Protein 5OW2 (pdb70)

Foldseek 3Di:
DDDDVVVVVVVLLQQDDDLLVLLVVVVVCVVVVDDRHPSSVVSVVPDDPVRSVVSVVVVVVVVVVVVVVVVVD/DDDDVVVVVVCLLQQDDDPLVLLVVVVVCVVVVDDRHPSSVVSVVPDDPVRSVVSVVVVVVVVVVVVVVVVVD

Secondary structure (DSSP, 8-state):
---HHHHHHHHHHTT-S-HHHHHHHHHHHHHHT----HHHHHHHHTS-HHHHHHHHHHHHHHHHHHHHHHHT-/---HHHHHHHHHHTT-S-HHHHHHHHHHHHHHTPPPPHHHHHHHHTS-HHHHHHHHHHHHHHHHHHHHHHHT-

Solvent-accessible surface area: 7656 Å² total; per-residue (Å²): 175,65,108,54,22,56,151,52,2,45,26,1,5,52,14,142,34,76,55,65,35,0,0,0,0,12,0,0,6,72,3,13,96,39,70,39,27,189,44,0,65,38,68,36,153,87,15,119,75,60,42,0,68,125,30,0,48,21,0,72,166,51,0,15,86,18,17,74,61,16,70,172,99,174,63,108,52,24,57,152,51,2,47,26,0,5,51,12,143,33,76,55,67,36,0,0,0,0,12,0,0,6,72,2,12,96,38,71,41,25,191,45,0,64,38,68,56,159,87,26,120,76,59,42,5,65,126,30,0,49,20,0,71,165,51,0,14,82,17,18,72,60,3,69,172,115

Nearest PDB structures (foldseek):
  5ow2-assembly1_B  TM=1.014E+00  e=1.110E-10  Japanese encephalitis virus strain SA-14
  1sfk-assembly1_A  TM=8.773E-01  e=1.893E-06  Kunjin virus (STRAIN MRM61C)
  5z0v-assembly2_C  TM=9.525E-01  e=9.714E-05  Escherichia coli BL21(DE3)
  5ygh-assembly1_B  TM=8.711E-01  e=5.695E-05  Zika virus
  6vso-assembly3_F  TM=8.186E-01  e=2.164E-04  dengue virus type 2

CATH classification: 1.10.10.930

InterPro domains:
  IPR000069 Envelope glycoprotein M, flavivirus [PF01004] (221-294)
  IPR000208 RNA-directed RNA polymerase, fingers/palm subdomains, flavivirus [PF00972] (2780-3232)
  IPR000336 Flavivirus/Alphavirus glycoprotein, immunoglobulin-like domain superfamily [G3DSA:2.60.40.350] (588-695)
  IPR000404 Flavivirus non-structural protein NS4A [PF01350] (2129-2269)
  IPR000487 Non-structural protein NS2B, flavivirus [PF01002] (1379-1504)
  IPR000487 Non-structural protein NS2B, flavivirus [PS51527] (1374-1504)
  IPR000752 Flavivirus non-structural protein NS2A [PF01005] (1158-1289)
  IPR001122 Capsid protein C, flavivirus [PF01003] (6-123)
  IPR001157 Non-structural protein NS1, flavivirus [PF00948] (797-1146)
  IPR001528 Flavivirus non-structural protein NS4B [PF01349] (2273-2518)
  IPR001650 Helicase, C-terminal domain-like [PS51194] (1852-2017)
  IPR001650 Helicase, C-terminal domain-like [SM00490] (1874-1970)
  IPR001850 Non-structural protein NS3, peptidase S7, flavivirus [PF00949] (1522-1671)
  IPR001850 Non-structural protein NS3, peptidase S7, flavivirus [PS51528] (1505-1682)
  IPR002535 Flavivirus polyprotein propeptide [PF01570] (137-218)
  IPR002877 Ribosomal RNA methyltransferase, FtsJ domain [PF01728] (2582-2750)
  IPR007094 RNA-directed RNA polymerase, catalytic domain [PS50507] (3057-3209)
  IPR009003 Peptidase S1, PA clan [SSF50494] (1509-1672)
  IPR011492 Non-structural protein NS3-like, DEAD-box helicase, flavivirus [PF07652] (1689-1835)
  IPR011998 Envelope glycoprotein E, central and dimerisation domain, flavivirus [PF00869] (297-592)

Organism: Japanese encephalitis virus (strain SA-14) (NCBI:txid11073)

GO terms:
  GO:0005515 protein binding (F, IPI)
  GO:0042025 host cell nucleus (C, EXP)
  GO:0044228 host cell surface (C, EXP)
  GO:0016887 ATP hydrolysis activity (F, EXP)
  GO:0017111 ribonucleoside triphosphate phosphatase activity (F, EXP)

Radius of gyration: 14.64 Å; Cα contacts (8 Å, |Δi|>4): 144; chains: 2; bounding box: 40×23×40 Å

Structure (mmCIF, N/CA/C/O backbone):
data_5OW2
#
_entry.id   5OW2
#
_cell.length_a   46.310
_cell.length_b   49.780
_cell.length_c   68.250
_cell.angle_alpha   90.00
_cell.angle_beta   90.00
_cell.angle_gamma   90.00
#
_symmetry.space_group_name_H-M   'P 21 21 21'
#
loop_
_entity.id
_entity.type
_entity.pdbx_description
1 polymer 'capsid protein'
2 non-polymer 1,2-ETHANEDIOL
3 non-polymer 'CITRATE ANION'
4 water water
#
loop_
_atom_site.group_PDB
_atom_site.id
_atom_site.type_symbol
_atom_site.label_atom_id
_atom_site.label_alt_id
_atom_site.label_comp_id
_atom_site.label_asym_id
_atom_site.label_entity_id
_atom_site.label_seq_id
_atom_site.pdbx_PDB_ins_code
_atom_site.Cartn_x
_atom_site.Cartn_y
_atom_site.Cartn_z
_atom_site.occupancy
_atom_site.B_iso_or_equiv
_atom_site.auth_seq_id
_atom_site.auth_comp_id
_atom_site.auth_asym_id
_atom_site.auth_atom_id
_atom_site.pdbx_PDB_model_num
ATOM 1 N N . PRO A 1 33 ? 18.070 20.158 -24.356 0.50 62.58 26 PRO A N 1
ATOM 2 C CA . PRO A 1 33 ? 17.295 19.672 -23.224 0.50 63.51 26 PRO A CA 1
ATOM 3 C C . PRO A 1 33 ? 15.808 20.006 -23.356 0.50 64.82 26 PRO A C 1
ATOM 4 O O . PRO A 1 33 ? 15.448 20.915 -24.098 0.50 63.47 26 PRO A O 1
ATOM 8 N N . LEU A 1 34 ? 14.967 19.276 -22.625 1.00 66.35 27 LEU A N 1
ATOM 9 C CA . LEU A 1 34 ? 13.504 19.441 -22.683 1.00 64.68 27 LEU A CA 1
ATOM 10 C C . LEU A 1 34 ? 13.026 20.818 -22.223 1.00 62.17 27 LEU A C 1
ATOM 11 O O . LEU A 1 34 ? 13.598 21.407 -21.295 1.00 67.47 27 LEU A O 1
ATOM 16 N N . VAL A 1 35 ? 11.965 21.304 -22.871 1.00 58.40 28 VAL A N 1
ATOM 17 C CA . VAL A 1 35 ? 11.358 22.619 -22.585 1.00 58.42 28 VAL A CA 1
ATOM 18 C C . VAL A 1 35 ? 9.833 22.507 -22.618 1.00 54.15 28 VAL A C 1
ATOM 19 O O . VAL A 1 35 ? 9.301 21.494 -23.050 1.00 50.98 28 VAL A O 1
ATOM 23 N N . GLY A 1 36 ? 9.138 23.555 -22.170 1.00 55.21 29 GLY A N 1
ATOM 24 C CA . GLY A 1 36 ? 7.663 23.625 -22.269 1.00 52.11 29 GLY A CA 1
ATOM 25 C C . GLY A 1 36 ? 7.016 22.595 -21.353 1.00 47.84 29 GLY A C 1
ATOM 26 O O . GLY A 1 36 ? 7.599 22.230 -20.321 1.00 41.65 29 GLY A O 1
ATOM 27 N N . VAL A 1 37 ? 5.841 22.100 -21.739 1.00 45.37 30 VAL A N 1
ATOM 28 C CA . VAL A 1 37 ? 5.129 21.119 -20.919 1.00 45.61 30 VAL A CA 1
ATOM 29 C C . VAL A 1 37 ? 5.894 19.819 -20.744 1.00 42.24 30 VAL A C 1
ATOM 30 O O . VAL A 1 37 ? 5.704 19.195 -19.714 1.00 36.94 30 VAL A O 1
ATOM 34 N N . LYS A 1 38 ? 6.721 19.400 -21.726 1.00 35.54 31 LYS A N 1
ATOM 35 C CA . LYS A 1 38 ? 7.464 18.125 -21.581 1.00 37.39 31 LYS A CA 1
ATOM 36 C C . LYS A 1 38 ? 8.435 18.125 -20.390 1.00 36.86 31 LYS A C 1
ATOM 37 O O . LYS A 1 38 ? 8.594 17.091 -19.709 1.00 38.78 31 LYS A O 1
ATOM 43 N N . ARG A 1 39 ? 9.054 19.278 -20.158 1.00 38.23 32 ARG A N 1
ATOM 44 C CA . ARG A 1 39 ? 9.912 19.526 -19.018 1.00 41.49 32 ARG A CA 1
ATOM 45 C C . ARG A 1 39 ? 9.107 19.528 -17.727 1.00 37.10 32 ARG A C 1
ATOM 46 O O . ARG A 1 39 ? 9.553 18.930 -16.747 1.00 38.51 32 ARG A O 1
ATOM 54 N N . VAL A 1 40 ? 7.962 20.216 -17.733 1.00 33.48 33 VAL A N 1
ATOM 55 C CA . VAL A 1 40 ? 7.052 20.266 -16.564 1.00 34.56 33 VAL A CA 1
ATOM 56 C C . VAL A 1 40 ? 6.637 18.831 -16.167 1.00 33.38 33 VAL A C 1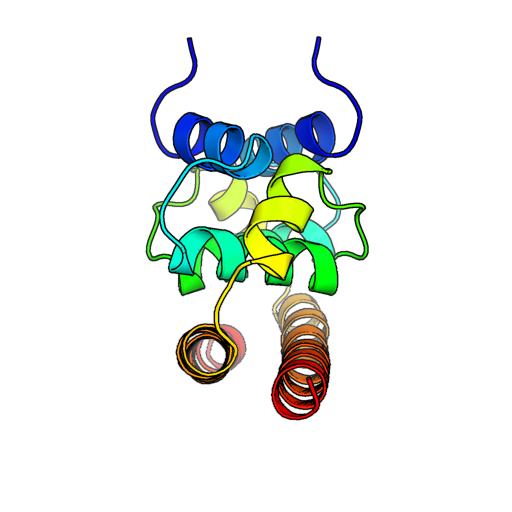
ATOM 57 O O . VAL A 1 40 ? 6.778 18.456 -15.007 1.00 31.65 33 VAL A O 1
ATOM 61 N N . VAL A 1 41 ? 6.188 18.028 -17.140 1.00 31.53 34 VAL A N 1
ATOM 62 C CA . VAL A 1 41 ? 5.734 16.652 -16.855 1.00 31.45 34 VAL A CA 1
ATOM 63 C C . VAL A 1 41 ? 6.861 15.707 -16.404 1.00 32.58 34 VAL A C 1
ATOM 64 O O . VAL A 1 41 ? 6.649 14.876 -15.485 1.00 31.32 34 VAL A O 1
ATOM 68 N N . MET A 1 42 ? 8.031 15.815 -17.044 1.00 35.19 35 MET A N 1
ATOM 69 C CA . MET A 1 42 ? 9.237 15.077 -16.613 1.00 38.14 35 MET A CA 1
ATOM 70 C C . MET A 1 42 ? 9.607 15.421 -15.144 1.00 33.91 35 MET A C 1
ATOM 71 O O . MET A 1 42 ? 9.867 14.517 -14.340 1.00 33.01 35 MET A O 1
ATOM 76 N N . SER A 1 43 ? 9.598 16.699 -14.796 1.00 32.87 36 SER A N 1
ATOM 77 C CA . SER A 1 43 ? 9.862 17.107 -13.420 1.00 34.24 36 SER A CA 1
ATOM 78 C C . SER A 1 43 ? 8.874 16.551 -12.417 1.00 29.80 36 SER A C 1
ATOM 79 O O . SER A 1 43 ? 9.267 16.184 -11.322 1.00 29.60 36 SER A O 1
ATOM 82 N N . LEU A 1 44 ? 7.596 16.520 -12.779 1.00 30.54 37 LEU A N 1
ATOM 83 C CA . LEU A 1 44 ? 6.565 15.918 -11.916 1.00 31.84 37 LEU A CA 1
ATOM 84 C C . LEU A 1 44 ? 6.868 14.446 -11.683 1.00 29.87 37 LEU A C 1
ATOM 85 O O . LEU A 1 44 ? 6.767 13.973 -10.541 1.00 28.47 37 LEU A O 1
ATOM 90 N N . LEU A 1 45 ? 7.320 13.733 -12.730 1.00 29.00 38 LEU A N 1
ATOM 91 C CA . LEU A 1 45 ? 7.643 12.302 -12.578 1.00 30.02 38 LEU A CA 1
ATOM 92 C C . LEU A 1 45 ? 8.901 12.080 -11.683 1.00 32.38 38 LEU A C 1
ATOM 93 O O . LEU A 1 45 ? 9.068 11.004 -11.103 1.00 32.54 38 LEU A O 1
ATOM 98 N N . ASP A 1 46 ? 9.729 13.108 -11.554 1.00 31.51 39 ASP A N 1
ATOM 99 C CA . ASP A 1 46 ? 10.841 13.121 -10.595 1.00 32.65 39 ASP A CA 1
ATOM 100 C C . ASP A 1 46 ? 10.492 13.800 -9.267 1.00 33.08 39 ASP A C 1
ATOM 101 O O . ASP A 1 46 ? 11.397 14.146 -8.500 1.00 33.06 39 ASP A O 1
ATOM 106 N N . GLY A 1 47 ? 9.205 13.938 -8.940 1.00 32.27 40 GLY A N 1
ATOM 107 C CA . GLY A 1 47 ? 8.807 14.489 -7.626 1.00 32.84 40 GLY A CA 1
ATOM 108 C C . GLY A 1 47 ? 8.807 16.004 -7.430 1.00 31.93 40 GLY A C 1
ATOM 109 O O . GLY A 1 47 ? 8.594 16.481 -6.290 1.00 31.01 40 GLY A O 1
ATOM 110 N N . ARG A 1 48 ? 8.980 16.776 -8.508 1.00 31.03 41 ARG A N 1
ATOM 111 C CA . ARG A 1 48 ? 9.054 18.261 -8.393 1.00 35.09 41 ARG A CA 1
ATOM 112 C C . ARG A 1 48 ? 7.861 18.969 -9.000 1.00 35.57 41 ARG A C 1
ATOM 113 O O . ARG A 1 48 ? 7.506 18.684 -10.139 1.00 38.49 41 ARG A O 1
ATOM 121 N N . GLY A 1 49 ? 7.338 19.969 -8.295 1.00 32.11 42 GLY A N 1
ATOM 122 C CA . GLY A 1 49 ? 6.275 20.829 -8.787 1.00 32.79 42 GLY A CA 1
ATOM 123 C C . GLY A 1 49 ? 5.159 21.097 -7.784 1.00 31.92 42 GLY A C 1
ATOM 124 O O . GLY A 1 49 ? 5.179 20.544 -6.673 1.00 33.95 42 GLY A O 1
ATOM 125 N N . PRO A 1 50 ? 4.199 21.963 -8.154 1.00 33.36 43 PRO A N 1
ATOM 126 C CA . PRO A 1 50 ? 3.026 22.304 -7.344 1.00 35.45 43 PRO A CA 1
ATOM 127 C C . PRO A 1 50 ? 2.162 21.096 -6.918 1.00 36.10 43 PRO A C 1
ATOM 128 O O . PRO A 1 50 ? 1.954 20.153 -7.714 1.00 31.64 43 PRO A O 1
ATOM 132 N N . VAL A 1 51 ? 1.619 21.157 -5.702 1.00 36.09 44 VAL A N 1
ATOM 133 C CA . VAL A 1 51 ? 0.766 20.113 -5.164 1.00 34.97 44 VAL A CA 1
ATOM 134 C C . VAL A 1 51 ? -0.444 19.809 -6.052 1.00 32.95 44 VAL A C 1
ATOM 135 O O . VAL A 1 51 ? -0.782 18.632 -6.209 1.00 31.47 44 VAL A O 1
ATOM 139 N N . ARG A 1 52 ? -1.083 20.832 -6.634 1.00 28.60 45 ARG A N 1
ATOM 140 C CA . ARG A 1 52 ? -2.227 20.585 -7.529 1.00 29.86 45 ARG A CA 1
ATOM 141 C C . ARG A 1 52 ? -1.794 19.717 -8.732 1.00 29.61 45 ARG A C 1
ATOM 142 O O . ARG A 1 52 ? -2.587 18.889 -9.225 1.00 30.39 45 ARG A O 1
ATOM 150 N N . PHE A 1 53 ? -0.570 19.942 -9.229 1.00 27.95 46 PHE A N 1
ATOM 151 C CA . PHE A 1 53 ? -0.077 19.197 -10.428 1.00 28.36 46 PHE A CA 1
ATOM 152 C C . PHE A 1 53 ? 0.250 17.742 -10.068 1.00 26.27 46 PHE A C 1
ATOM 153 O O . PHE A 1 53 ? 0.002 16.828 -10.839 1.00 25.34 46 PHE A O 1
ATOM 161 N N . VAL A 1 54 ? 0.832 17.534 -8.889 1.00 26.98 47 VAL A N 1
ATOM 162 C CA . VAL A 1 54 ? 1.018 16.179 -8.330 1.00 30.72 47 VAL A CA 1
ATOM 163 C C . VAL A 1 54 ? -0.301 15.369 -8.312 1.00 31.01 47 VAL A C 1
ATOM 164 O O . VAL A 1 54 ? -0.358 14.230 -8.821 1.00 30.11 47 VAL A O 1
ATOM 168 N N . LEU A 1 55 ? -1.333 15.988 -7.748 1.00 25.95 48 LEU A N 1
ATOM 169 C CA . LEU A 1 55 ? -2.637 15.371 -7.574 1.00 28.02 48 LEU A CA 1
ATOM 170 C C . LEU A 1 55 ? -3.260 15.070 -8.934 1.00 28.55 48 LEU A C 1
ATOM 171 O O . LEU A 1 55 ? -3.789 13.979 -9.134 1.00 28.67 48 LEU A O 1
ATOM 176 N N . ALA A 1 56 ? -3.133 16.003 -9.879 1.00 29.47 49 ALA A N 1
ATOM 177 C CA . ALA A 1 56 ? -3.642 15.773 -11.219 1.00 29.13 49 ALA A CA 1
ATOM 178 C C . ALA A 1 56 ? -2.943 14.590 -11.883 1.00 28.05 49 ALA A C 1
ATOM 179 O O . ALA A 1 56 ? -3.591 13.772 -12.517 1.00 27.74 49 ALA A O 1
ATOM 181 N N . LEU A 1 57 ? -1.617 14.515 -11.781 1.00 28.75 50 LEU A N 1
ATOM 182 C CA . LEU A 1 57 ? -0.878 13.430 -12.455 1.00 29.84 50 LEU A CA 1
ATOM 183 C C . LEU A 1 57 ? -1.146 12.058 -11.792 1.00 30.14 50 LEU A C 1
ATOM 184 O O . LEU A 1 57 ? -1.226 11.047 -12.491 1.00 27.93 50 LEU A O 1
ATOM 189 N N . ILE A 1 58 ? -1.349 12.045 -10.466 1.00 28.23 51 ILE A N 1
ATOM 190 C CA . ILE A 1 58 ? -1.868 10.855 -9.787 1.00 29.28 51 ILE A CA 1
ATOM 191 C C . ILE A 1 58 ? -3.214 10.398 -10.419 1.00 27.74 51 ILE A C 1
ATOM 192 O O . ILE A 1 58 ? -3.363 9.195 -10.639 1.00 25.02 51 ILE A O 1
ATOM 197 N N . THR A 1 59 ? -4.142 11.322 -10.732 1.00 25.91 52 THR A N 1
ATOM 198 C CA . THR A 1 59 ? -5.432 10.907 -11.356 1.00 27.51 52 THR A CA 1
ATOM 199 C C . THR A 1 59 ? -5.193 10.222 -12.707 1.00 28.10 52 THR A C 1
ATOM 200 O O . THR A 1 59 ? -5.843 9.219 -13.007 1.00 30.27 52 THR A O 1
ATOM 204 N N . PHE A 1 60 ? -4.231 10.729 -13.487 1.00 26.92 53 PHE A N 1
ATOM 205 C CA . PHE A 1 60 ? -3.817 10.110 -14.767 1.00 27.13 53 PHE A CA 1
ATOM 206 C C . PHE A 1 60 ? -3.424 8.636 -14.567 1.00 27.20 53 PHE A C 1
ATOM 207 O O . PHE A 1 60 ? -3.892 7.761 -15.312 1.00 26.75 53 PHE A O 1
ATOM 215 N N . PHE A 1 61 ? -2.535 8.369 -13.593 1.00 26.38 54 PHE A N 1
ATOM 216 C CA . PHE A 1 61 ? -2.166 6.990 -13.252 1.00 28.02 54 PHE A CA 1
ATOM 217 C C . PHE A 1 61 ? -3.354 6.117 -12.791 1.00 28.76 54 PHE A C 1
ATOM 218 O O . PHE A 1 61 ? -3.462 4.990 -13.212 1.00 30.63 54 PHE A O 1
ATOM 226 N N . LYS A 1 62 ? -4.283 6.673 -12.022 1.00 29.54 55 LYS A N 1
ATOM 227 C CA . LYS A 1 62 ? -5.508 5.958 -11.639 1.00 29.36 55 LYS A CA 1
ATOM 228 C C . LYS A 1 62 ? -6.406 5.621 -12.829 1.00 34.72 55 LYS A C 1
ATOM 229 O O . LYS A 1 62 ? -6.959 4.514 -12.878 1.00 29.29 55 LYS A O 1
ATOM 235 N N . PHE A 1 63 ? -6.516 6.533 -13.802 1.00 29.39 56 PHE A N 1
ATOM 236 C CA . PHE A 1 63 ? -7.356 6.288 -14.979 1.00 30.26 56 PHE A CA 1
ATOM 237 C C . PHE A 1 63 ? -6.785 5.268 -15.968 1.00 30.10 56 PHE A C 1
ATOM 238 O O . PHE A 1 63 ? -7.548 4.615 -16.707 1.00 31.49 56 PHE A O 1
ATOM 246 N N . THR A 1 64 ? -5.450 5.178 -16.022 1.00 30.60 57 THR A N 1
ATOM 247 C CA . THR A 1 64 ? -4.743 4.320 -16.961 1.00 30.94 57 THR A CA 1
ATOM 248 C C . THR A 1 64 ? -4.321 2.923 -16.372 1.00 32.07 57 THR A C 1
ATOM 249 O O . THR A 1 64 ? -3.977 1.984 -17.113 1.00 31.07 57 THR A O 1
ATOM 253 N N . ALA A 1 65 ? -4.306 2.837 -15.044 1.00 29.44 58 ALA A N 1
ATOM 254 C CA . ALA A 1 65 ? -3.742 1.742 -14.297 1.00 32.36 58 ALA A CA 1
ATOM 255 C C . ALA A 1 65 ? -2.224 1.555 -14.479 1.00 30.98 58 ALA A C 1
ATOM 256 O O . ALA A 1 65 ? -1.688 0.497 -14.141 1.00 32.28 58 ALA A O 1
ATOM 258 N N . LEU A 1 66 ? -1.527 2.586 -14.949 1.00 28.96 59 LEU A N 1
ATOM 259 C CA . LEU A 1 66 ? -0.059 2.576 -15.033 1.00 27.40 59 LEU A CA 1
ATOM 260 C C . LEU A 1 66 ? 0.585 2.766 -13.648 1.00 29.31 59 LEU A C 1
ATOM 261 O O . LEU A 1 66 ? -0.049 3.225 -12.698 1.00 27.37 59 LEU A O 1
ATOM 266 N N . ALA A 1 67 ? 1.859 2.408 -13.549 1.00 28.72 60 ALA A N 1
ATOM 267 C CA . ALA A 1 67 ? 2.584 2.441 -12.281 1.00 29.75 60 ALA A CA 1
ATOM 268 C C . ALA A 1 67 ? 3.216 3.859 -12.010 1.00 27.44 60 ALA A C 1
ATOM 269 O O . ALA A 1 67 ? 4.148 4.282 -12.708 1.00 28.28 60 ALA A O 1
ATOM 271 N N . PRO A 1 68 ? 2.719 4.584 -11.006 1.00 29.13 61 PRO A N 1
ATOM 272 C CA . PRO A 1 68 ? 3.402 5.871 -10.727 1.00 33.95 61 PRO A CA 1
ATOM 273 C C . PRO A 1 68 ? 4.860 5.667 -10.308 1.00 35.74 61 PRO A C 1
ATOM 274 O O . PRO A 1 68 ? 5.212 4.603 -9.798 1.00 35.20 61 PRO A O 1
ATOM 278 N N . THR A 1 69 ? 5.701 6.654 -10.548 1.00 32.97 62 THR A N 1
ATOM 279 C CA . THR A 1 69 ? 7.075 6.595 -10.059 1.00 33.64 62 THR A CA 1
ATOM 280 C C . THR A 1 69 ? 7.099 6.712 -8.514 1.00 35.95 62 THR A C 1
ATOM 281 O O . THR A 1 69 ? 6.166 7.237 -7.880 1.00 33.27 62 THR A O 1
ATOM 285 N N . LYS A 1 70 ? 8.197 6.254 -7.919 1.00 37.94 63 LYS A N 1
ATOM 286 C CA . LYS A 1 70 ? 8.382 6.350 -6.471 1.00 37.71 63 LYS A CA 1
ATOM 287 C C . LYS A 1 70 ? 8.387 7.789 -5.975 1.00 32.58 63 LYS A C 1
ATOM 288 O O . LYS A 1 70 ? 7.767 8.087 -4.970 1.00 32.78 63 LYS A O 1
ATOM 294 N N . ALA A 1 71 ? 9.056 8.687 -6.695 1.00 29.81 64 ALA A N 1
ATOM 295 C CA . ALA A 1 71 ? 9.103 10.109 -6.318 1.00 31.07 64 ALA A CA 1
ATOM 296 C C . ALA A 1 71 ? 7.716 10.783 -6.327 1.00 30.32 64 ALA A C 1
ATOM 297 O O . ALA A 1 71 ? 7.369 11.560 -5.403 1.00 28.82 64 ALA A O 1
ATOM 299 N N . LEU A 1 72 ? 6.912 10.487 -7.357 1.00 29.09 65 LEU A N 1
ATOM 300 C CA . LEU A 1 72 ? 5.523 10.981 -7.390 1.00 29.88 65 LEU A CA 1
ATOM 301 C C . LEU A 1 72 ? 4.664 10.428 -6.253 1.00 29.38 65 LEU A C 1
ATOM 302 O O . LEU A 1 72 ? 3.932 11.188 -5.616 1.00 31.74 65 LEU A O 1
ATOM 307 N N . LEU A 1 73 ? 4.720 9.114 -6.011 1.00 31.99 66 LEU A N 1
ATOM 308 C CA . LEU A 1 73 ? 4.022 8.515 -4.859 1.00 34.30 66 LEU A CA 1
ATOM 309 C C . LEU A 1 73 ? 4.476 9.136 -3.548 1.00 32.96 66 LEU A C 1
ATOM 310 O O . LEU A 1 73 ? 3.655 9.388 -2.683 1.00 34.14 66 LEU A O 1
ATOM 315 N N . GLY A 1 74 ? 5.775 9.383 -3.412 1.00 34.31 67 GLY A N 1
ATOM 316 C CA . GLY A 1 74 ? 6.299 10.095 -2.221 1.00 34.34 67 GLY A CA 1
ATOM 317 C C . GLY A 1 74 ? 5.592 11.431 -1.982 1.00 32.68 67 GLY A C 1
ATOM 318 O O . GLY A 1 74 ? 5.144 11.712 -0.889 1.00 29.80 67 GLY A O 1
ATOM 319 N N . ARG A 1 75 ? 5.454 12.227 -3.032 1.00 32.56 68 ARG A N 1
ATOM 320 C CA . ARG A 1 75 ? 4.746 13.509 -2.947 1.00 31.82 68 ARG A CA 1
ATOM 321 C C . ARG A 1 75 ? 3.270 13.315 -2.583 1.00 36.95 68 ARG A C 1
ATOM 322 O O . ARG A 1 75 ? 2.748 14.002 -1.680 1.00 35.98 68 ARG A O 1
ATOM 330 N N . TRP A 1 76 ? 2.612 12.371 -3.274 1.00 34.24 69 TRP A N 1
ATOM 331 C CA . TRP A 1 76 ? 1.199 12.083 -3.028 1.00 34.69 69 TRP A CA 1
ATOM 332 C C . TRP A 1 76 ? 0.876 11.723 -1.555 1.00 36.60 69 TRP A C 1
ATOM 333 O O . TRP A 1 76 ? -0.099 12.243 -1.023 1.00 37.14 69 TRP A O 1
ATOM 344 N N . LYS A 1 77 ? 1.678 10.848 -0.939 1.00 38.30 70 LYS A N 1
ATOM 345 C CA . LYS A 1 77 ? 1.484 10.392 0.477 1.00 41.71 70 LYS A CA 1
ATOM 346 C C . LYS A 1 77 ? 1.603 11.538 1.471 1.00 47.17 70 LYS A C 1
ATOM 347 O O . LYS A 1 77 ? 0.939 11.511 2.498 1.00 48.33 70 LYS A O 1
ATOM 353 N N . ALA A 1 78 ? 2.475 12.507 1.182 1.00 45.41 71 ALA A N 1
ATOM 354 C CA . ALA A 1 78 ? 2.723 13.662 2.046 1.00 44.36 71 ALA A CA 1
ATOM 355 C C . ALA A 1 78 ? 1.674 14.771 1.951 1.00 46.21 71 ALA A C 1
ATOM 356 O O . ALA A 1 78 ? 1.721 15.717 2.726 1.00 45.82 71 ALA A O 1
ATOM 358 N N . VAL A 1 79 ? 0.739 14.696 1.002 1.00 41.35 72 VAL A N 1
ATOM 359 C CA . VAL A 1 79 ? -0.255 15.759 0.868 1.00 40.41 72 VAL A CA 1
ATOM 360 C C . VAL A 1 79 ? -1.292 15.682 2.007 1.00 41.71 72 VAL A C 1
ATOM 361 O O . VAL A 1 79 ? -1.876 14.634 2.239 1.00 39.50 72 VAL A O 1
ATOM 365 N N . GLU A 1 80 ? -1.552 16.820 2.646 1.00 43.33 73 GLU A N 1
ATOM 366 C CA . GLU A 1 80 ? -2.590 16.937 3.702 1.00 49.19 73 GLU A CA 1
ATOM 367 C C . GLU A 1 80 ? -3.985 16.555 3.160 1.00 45.51 73 GLU A C 1
ATOM 368 O O . GLU A 1 80 ? -4.389 16.985 2.076 1.00 43.12 73 GLU A O 1
ATOM 374 N N . LYS A 1 81 ? -4.703 15.733 3.915 1.00 44.56 74 LYS A N 1
ATOM 375 C CA . LYS A 1 81 ? -6.039 15.283 3.561 1.00 46.32 74 LYS A CA 1
ATOM 376 C C . LYS A 1 81 ? -6.989 16.389 3.066 1.00 44.32 74 LYS A C 1
ATOM 377 O O . LYS A 1 81 ? -7.623 16.234 2.031 1.00 42.88 74 LYS A O 1
ATOM 383 N N . SER A 1 82 ? -7.074 17.502 3.790 1.00 44.05 75 SER A N 1
ATOM 384 C CA . SER A 1 82 ? -7.920 18.652 3.384 1.00 44.87 75 SER A CA 1
ATOM 385 C C . SER A 1 82 ? -7.506 19.282 2.046 1.00 40.02 75 SER A C 1
ATOM 386 O O . SER A 1 82 ? -8.363 19.661 1.260 1.00 37.29 75 SER A O 1
ATOM 389 N N . VAL A 1 83 ? -6.205 19.408 1.816 1.00 39.55 76 VAL A N 1
ATOM 390 C CA . VAL A 1 83 ? -5.661 19.901 0.527 1.00 41.30 76 VAL A CA 1
ATOM 391 C C . VAL A 1 83 ? -6.046 18.932 -0.620 1.00 36.67 76 VAL A C 1
ATOM 392 O O . VAL A 1 83 ? -6.564 19.354 -1.651 1.00 40.73 76 VAL A O 1
ATOM 396 N N . ALA A 1 84 ? -5.801 17.639 -0.431 1.00 39.37 77 ALA A N 1
ATOM 397 C CA . ALA A 1 84 ? -6.174 16.631 -1.441 1.00 36.01 77 ALA A CA 1
ATOM 398 C C . ALA A 1 84 ? -7.676 16.665 -1.804 1.00 40.60 77 ALA A C 1
ATOM 399 O O . ALA A 1 84 ? -8.042 16.647 -3.010 1.00 35.46 77 ALA A O 1
ATOM 401 N N . MET A 1 85 ? -8.552 16.745 -0.779 1.00 38.67 78 MET A N 1
ATOM 402 C CA . MET A 1 85 ? -10.011 16.780 -0.989 1.00 38.73 78 MET A CA 1
ATOM 403 C C . MET A 1 85 ? -10.444 17.948 -1.869 1.00 36.36 78 MET A C 1
ATOM 404 O O . MET A 1 85 ? -11.237 17.776 -2.776 1.00 39.40 78 MET A O 1
ATOM 409 N N . LYS A 1 86 ? -9.919 19.129 -1.579 1.00 39.36 79 LYS A N 1
ATOM 410 C CA . LYS A 1 86 ? -10.243 20.366 -2.289 1.00 44.05 79 LYS A CA 1
ATOM 411 C C . LYS A 1 86 ? -9.927 20.294 -3.816 1.00 40.75 79 LYS A C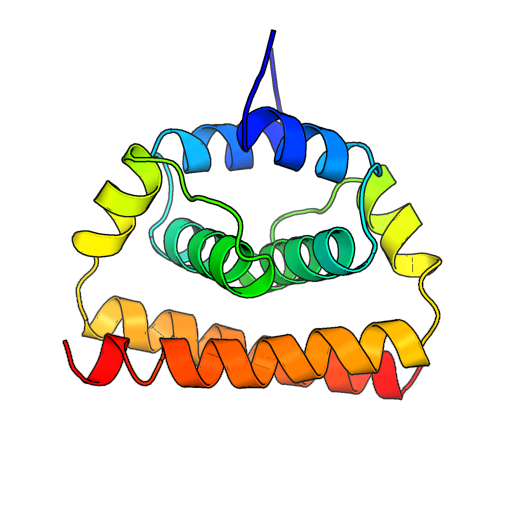 1
ATOM 412 O O . LYS A 1 86 ? -10.793 20.551 -4.672 1.00 37.99 79 LYS A O 1
ATOM 418 N N . HIS A 1 87 ? -8.702 19.904 -4.142 1.00 39.48 80 HIS A N 1
ATOM 419 C CA . HIS A 1 87 ? -8.281 19.810 -5.558 1.00 36.87 80 HIS A CA 1
ATOM 420 C C . HIS A 1 87 ? -8.990 18.696 -6.293 1.00 33.87 80 HIS A C 1
ATOM 421 O O . HIS A 1 87 ? -9.516 18.923 -7.383 1.00 34.47 80 HIS A O 1
ATOM 428 N N . LEU A 1 88 ? -9.066 17.509 -5.701 1.00 34.61 81 LEU A N 1
ATOM 429 C CA . LEU A 1 88 ? -9.771 16.367 -6.337 1.00 36.61 81 LEU A CA 1
ATOM 430 C C . LEU A 1 88 ? -11.263 16.601 -6.621 1.00 39.02 81 LEU A C 1
ATOM 431 O O . LEU A 1 88 ? -11.740 16.244 -7.701 1.00 38.10 81 LEU A O 1
ATOM 436 N N . THR A 1 89 ? -11.996 17.204 -5.673 1.00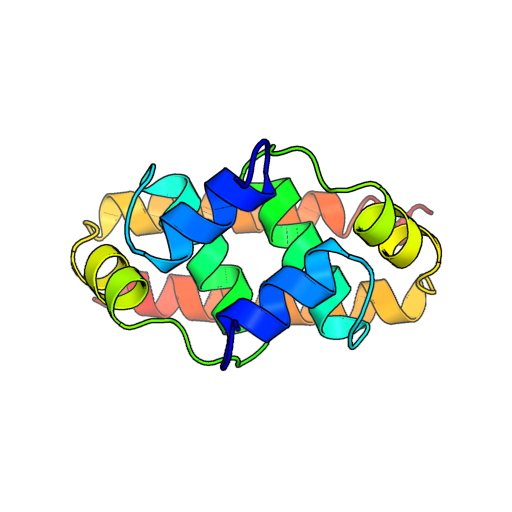 41.04 82 THR A N 1
ATOM 437 C CA . THR A 1 89 ? -13.396 17.570 -5.929 1.00 43.53 82 THR A CA 1
ATOM 438 C C . THR A 1 89 ? -13.522 18.634 -7.021 1.00 40.48 82 THR A C 1
ATOM 439 O O . THR A 1 89 ? -14.419 18.533 -7.872 1.00 44.50 82 THR A O 1
ATOM 443 N N . SER A 1 90 ? -12.605 19.599 -7.058 1.00 40.30 83 SER A N 1
ATOM 444 C CA . SER A 1 90 ? -12.557 20.527 -8.196 1.00 41.96 83 SER A CA 1
ATOM 445 C C . SER A 1 90 ? -12.270 19.833 -9.570 1.00 40.07 83 SER A C 1
ATOM 446 O O . SER A 1 90 ? -12.841 20.227 -10.607 1.00 40.70 83 SER A O 1
ATOM 449 N N . PHE A 1 91 ? -11.412 18.821 -9.585 1.00 35.76 84 PHE A N 1
ATOM 450 C CA . PHE A 1 91 ? -11.156 18.025 -10.818 1.00 33.98 84 PHE A CA 1
ATOM 451 C C . PHE A 1 91 ? -12.446 17.359 -11.326 1.00 37.61 84 PHE A C 1
ATOM 452 O O . PHE A 1 91 ? -12.703 17.338 -12.534 1.00 36.39 84 PHE A O 1
ATOM 460 N N . LYS A 1 92 ? -13.253 16.835 -10.396 1.00 42.45 85 LYS A N 1
ATOM 461 C CA . LYS A 1 92 ? -14.507 16.112 -10.717 1.00 48.03 85 LYS A CA 1
ATOM 462 C C . LYS A 1 92 ? -15.529 17.032 -11.395 1.00 47.49 85 LYS A C 1
ATOM 463 O O . LYS A 1 92 ? -16.181 16.613 -12.372 1.00 50.69 85 LYS A O 1
ATOM 469 N N . ARG A 1 93 ? -15.635 18.278 -10.906 1.00 46.51 86 ARG A N 1
ATOM 470 C CA . ARG A 1 93 ? -16.477 19.305 -11.537 1.00 46.88 86 ARG A CA 1
ATOM 471 C C . ARG A 1 93 ? -15.987 19.609 -12.957 1.00 49.64 86 ARG A C 1
ATOM 472 O O . ARG A 1 93 ? -16.782 19.629 -13.897 1.00 49.60 86 ARG A O 1
ATOM 480 N N . GLU A 1 94 ? -14.675 19.780 -13.129 1.00 49.90 87 GLU A N 1
ATOM 481 C CA . GLU A 1 94 ? -14.081 20.037 -14.474 1.00 46.77 87 GLU A CA 1
ATOM 482 C C . GLU A 1 94 ? -14.243 18.872 -15.473 1.00 45.93 87 GLU A C 1
ATOM 483 O O . GLU A 1 94 ? -14.406 19.076 -16.690 1.00 45.04 87 GLU A O 1
ATOM 489 N N . LEU A 1 95 ? -14.141 17.652 -14.965 1.00 45.16 88 LEU A N 1
ATOM 490 C CA . LEU A 1 95 ? -14.368 16.461 -15.773 1.00 44.33 88 LEU A CA 1
ATOM 491 C C . LEU A 1 95 ? -15.841 16.408 -16.255 1.00 43.47 88 LEU A C 1
ATOM 492 O O . LEU A 1 95 ? -16.103 16.082 -17.414 1.00 41.20 88 LEU A O 1
ATOM 497 N N . GLY A 1 96 ? -16.774 16.755 -15.370 1.00 46.72 89 GLY A N 1
ATOM 498 C CA . GLY A 1 96 ? -18.189 16.933 -15.741 1.00 48.72 89 GLY A CA 1
ATOM 499 C C . GLY A 1 96 ? -18.406 17.899 -16.894 1.00 50.97 89 GLY A C 1
ATOM 500 O O . GLY A 1 96 ? -19.153 17.587 -17.841 1.00 53.40 89 GLY A O 1
ATOM 501 N N . THR A 1 97 ? -17.744 19.053 -16.823 1.00 50.43 90 THR A N 1
ATOM 502 C CA . THR A 1 97 ? -17.802 20.073 -17.883 1.00 53.55 90 THR A CA 1
ATOM 503 C C . THR A 1 97 ? -17.282 19.537 -19.199 1.00 57.12 90 THR A C 1
ATOM 504 O O . THR A 1 97 ? -17.916 19.754 -20.256 1.00 55.66 90 THR A O 1
ATOM 508 N N . LEU A 1 98 ? -16.139 18.839 -19.143 1.00 51.94 91 LEU A N 1
ATOM 509 C CA . LEU A 1 98 ? -15.536 18.246 -20.340 1.00 49.94 91 LEU A CA 1
ATOM 510 C C . LEU A 1 98 ? -16.502 17.243 -21.011 1.00 47.66 91 LEU A C 1
ATOM 511 O O . LEU A 1 98 ? -16.649 17.241 -22.229 1.00 47.71 91 LEU A O 1
ATOM 516 N N . ILE A 1 99 ? -17.158 16.416 -20.197 1.00 49.30 92 ILE A N 1
ATOM 517 C CA . ILE A 1 99 ? -18.119 15.387 -20.661 1.00 50.92 92 ILE A CA 1
ATOM 518 C C . ILE A 1 99 ? -19.342 16.027 -21.363 1.00 55.86 92 ILE A C 1
ATOM 519 O O . ILE A 1 99 ? -19.804 15.539 -22.404 1.00 53.72 92 ILE A O 1
ATOM 524 N N . ASP A 1 100 ? -19.862 17.099 -20.768 1.00 55.44 93 ASP A N 1
ATOM 525 C CA . ASP A 1 100 ? -20.881 17.949 -21.405 1.00 56.98 93 ASP A CA 1
ATOM 526 C C . ASP A 1 100 ? -20.417 18.513 -22.760 1.00 54.47 93 ASP A C 1
ATOM 527 O O . ASP A 1 100 ? -21.152 18.392 -23.730 1.00 64.01 93 ASP A O 1
ATOM 532 N N . ALA A 1 101 ? -19.216 19.097 -22.852 1.00 55.22 94 ALA A N 1
ATOM 533 C CA . ALA A 1 101 ? -18.677 19.568 -24.152 1.00 53.45 94 ALA A CA 1
ATOM 534 C C . ALA A 1 101 ? -18.595 18.460 -25.211 1.00 60.79 94 ALA A C 1
ATOM 535 O O . ALA A 1 101 ? -18.994 18.683 -26.348 1.00 65.94 94 ALA A O 1
ATOM 537 N N . VAL A 1 102 ? -18.108 17.277 -24.836 1.00 60.20 95 VAL A N 1
ATOM 538 C CA . VAL A 1 102 ? -18.054 16.116 -25.747 1.00 65.67 95 VAL A CA 1
ATOM 539 C C . VAL A 1 102 ? -19.472 15.700 -26.199 1.00 70.40 95 VAL A C 1
ATOM 540 O O . VAL A 1 102 ? -19.696 15.425 -27.383 1.00 67.34 95 VAL A O 1
ATOM 544 N N . ASN A 1 103 ? -20.420 15.662 -25.266 1.00 70.90 96 ASN A N 1
ATOM 545 C CA . ASN A 1 103 ? -21.813 15.299 -25.595 1.00 78.51 96 ASN A CA 1
ATOM 546 C C . ASN A 1 103 ? -22.447 16.240 -26.622 1.00 82.02 96 ASN A C 1
ATOM 547 O O . ASN A 1 103 ? -23.315 15.824 -27.388 1.00 82.45 96 ASN A O 1
ATOM 552 N N . LYS A 1 104 ? -22.005 17.497 -26.625 0.80 81.67 97 LYS A N 1
ATOM 553 C CA . LYS A 1 104 ? -22.467 18.509 -27.574 0.80 81.52 97 LYS A CA 1
ATOM 554 C C . LYS A 1 104 ? -21.675 18.643 -28.891 0.80 85.27 97 LYS A C 1
ATOM 555 O O . LYS A 1 104 ? -21.967 19.551 -29.660 0.80 92.38 97 LYS A O 1
ATOM 561 N N . ARG A 1 105 ? -20.691 17.780 -29.164 1.00 89.45 98 ARG A N 1
ATOM 562 C CA . ARG A 1 105 ? -19.909 17.863 -30.425 1.00 87.62 98 ARG A CA 1
ATOM 563 C C . ARG A 1 105 ? -20.787 17.732 -31.684 1.00 92.38 98 ARG A C 1
ATOM 564 O O . ARG A 1 105 ? -21.573 16.783 -31.835 1.00 85.29 98 ARG A O 1
ATOM 566 N N . PRO B 1 33 ? 18.510 5.680 -22.957 0.50 68.21 26 PRO B N 1
ATOM 567 C CA . PRO B 1 33 ? 17.210 6.187 -23.368 0.50 67.06 26 PRO B CA 1
ATOM 568 C C . PRO B 1 33 ? 16.120 5.852 -22.352 0.50 64.19 26 PRO B C 1
ATOM 569 O O . PRO B 1 33 ? 16.267 4.916 -21.570 0.50 62.05 26 PRO B O 1
ATOM 573 N N . LEU B 1 34 ? 15.027 6.606 -22.396 1.00 64.59 27 LEU B N 1
ATOM 574 C CA . LEU B 1 34 ? 13.908 6.445 -21.449 1.00 64.89 27 LEU B CA 1
ATOM 575 C C . LEU B 1 34 ? 13.232 5.068 -21.520 1.00 62.25 27 LEU 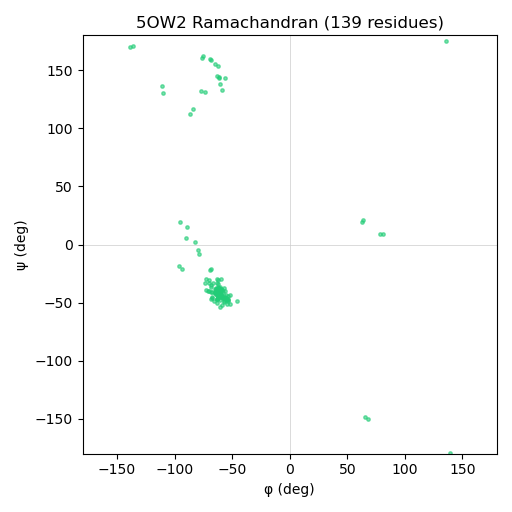B C 1
ATOM 576 O O . LEU B 1 34 ? 13.052 4.496 -22.594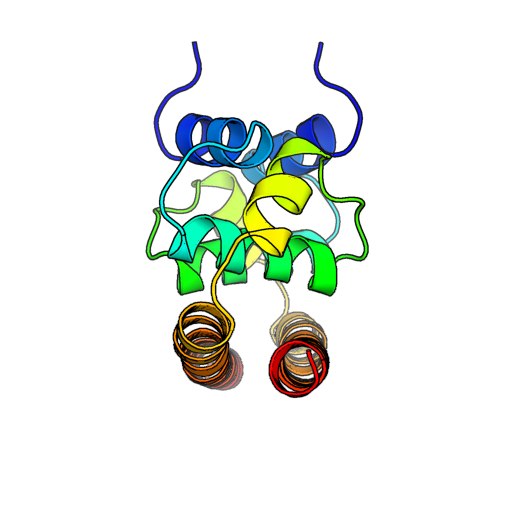 1.00 59.59 27 LEU B O 1
ATOM 581 N N . VAL B 1 35 ? 12.823 4.578 -20.353 1.00 63.33 28 VAL B N 1
ATOM 582 C CA . VAL B 1 35 ? 12.128 3.290 -20.202 1.00 59.58 28 VAL B CA 1
ATOM 583 C C . VAL B 1 35 ? 10.950 3.448 -19.239 1.00 55.60 28 VAL B C 1
ATOM 584 O O . VAL B 1 35 ? 10.821 4.487 -18.577 1.00 55.21 28 VAL B O 1
ATOM 588 N N . GLY B 1 36 ? 10.109 2.416 -19.152 1.00 49.59 29 GLY B N 1
ATOM 589 C CA . GLY B 1 36 ? 9.011 2.374 -18.166 1.00 45.54 29 GLY B CA 1
ATOM 590 C C . GLY B 1 36 ? 7.970 3.438 -18.423 1.00 39.95 29 GLY B C 1
ATOM 591 O O . GLY B 1 36 ? 7.749 3.798 -19.587 1.00 38.40 29 GLY B O 1
ATOM 592 N N . VAL B 1 37 ? 7.318 3.953 -17.363 1.00 36.05 30 VAL B N 1
ATOM 593 C CA . VAL B 1 37 ? 6.249 4.937 -17.582 1.00 34.92 30 VAL B CA 1
ATOM 594 C C . VAL B 1 37 ? 6.719 6.239 -18.223 1.00 32.38 30 VAL B C 1
ATOM 595 O O . VAL B 1 37 ? 5.920 6.906 -18.880 1.00 33.08 30 VAL B O 1
ATOM 599 N N . LYS B 1 38 ? 7.971 6.638 -17.988 1.00 34.92 31 LYS B N 1
ATOM 600 C CA . LYS B 1 38 ? 8.490 7.881 -18.576 1.00 36.75 31 LYS B CA 1
ATOM 601 C C . LYS B 1 38 ? 8.493 7.813 -20.100 1.00 36.20 31 LYS B C 1
ATOM 602 O O . LYS B 1 38 ? 8.151 8.801 -20.791 1.00 34.99 31 LYS B O 1
ATOM 608 N N . ARG B 1 39 ? 8.800 6.639 -20.623 1.00 39.10 32 ARG B N 1
ATOM 609 C CA . ARG B 1 39 ? 8.768 6.418 -22.084 1.00 42.10 32 ARG B CA 1
ATOM 610 C C . ARG B 1 39 ? 7.344 6.421 -22.593 1.00 37.43 32 ARG B C 1
ATOM 611 O O . ARG B 1 39 ? 7.053 6.965 -23.670 1.00 39.01 32 ARG B O 1
ATOM 619 N N . VAL B 1 40 ? 6.442 5.804 -21.825 1.00 35.22 33 VAL B N 1
ATOM 620 C CA . VAL B 1 40 ? 5.016 5.776 -22.191 1.00 33.91 33 VAL B CA 1
ATOM 621 C C . VAL B 1 40 ? 4.466 7.204 -22.268 1.00 32.69 33 VAL B C 1
ATOM 622 O O . VAL B 1 40 ? 3.782 7.571 -23.231 1.00 27.57 33 VAL B O 1
ATOM 626 N N . VAL B 1 41 ? 4.754 8.008 -21.245 1.00 32.40 34 VAL B N 1
ATOM 627 C CA . VAL B 1 41 ? 4.221 9.392 -21.184 1.00 34.06 34 VAL B CA 1
ATOM 628 C C . VAL B 1 41 ? 4.849 10.299 -22.278 1.00 33.73 34 VAL B C 1
ATOM 629 O O . VAL B 1 41 ? 4.136 11.109 -22.915 1.00 30.99 34 VAL B O 1
ATOM 633 N N . MET B 1 42 ? 6.155 10.140 -22.499 1.00 32.57 35 MET B N 1
ATOM 634 C CA . MET B 1 42 ? 6.846 10.851 -23.606 1.00 39.14 35 MET B CA 1
ATOM 635 C C . MET B 1 42 ? 6.208 10.540 -24.963 1.00 34.57 35 MET B C 1
ATOM 636 O O . MET B 1 42 ? 5.948 11.447 -25.749 1.00 39.20 35 MET B O 1
ATOM 641 N N . SER B 1 43 ? 5.932 9.268 -25.224 1.00 35.40 36 SER B N 1
ATOM 642 C CA . SER B 1 43 ? 5.264 8.878 -26.464 1.00 35.02 36 SER B CA 1
ATOM 643 C C . SER B 1 43 ? 3.875 9.467 -26.614 1.00 37.04 36 SER B C 1
ATOM 644 O O . SER B 1 43 ? 3.498 9.852 -27.706 1.00 31.98 36 SER B O 1
ATOM 647 N N . LEU B 1 44 ? 3.093 9.510 -25.519 1.00 31.83 37 LEU B N 1
ATOM 648 C CA . LEU B 1 44 ? 1.789 10.176 -25.542 1.00 35.51 37 LEU B CA 1
ATOM 649 C C . LEU B 1 44 ? 1.865 11.680 -25.873 1.00 34.10 37 LEU B C 1
ATOM 650 O O . LEU B 1 44 ? 1.027 12.191 -26.600 1.00 34.96 37 LEU B O 1
ATOM 655 N N . LEU B 1 45 ? 2.868 12.370 -25.353 1.00 34.43 38 LEU B N 1
ATOM 656 C CA . LEU B 1 45 ? 3.060 13.773 -25.662 1.00 35.53 38 LEU B CA 1
ATOM 657 C C . LEU B 1 45 ? 3.503 13.970 -27.121 1.00 36.43 38 LEU B C 1
ATOM 658 O O . LEU B 1 45 ? 3.298 15.057 -27.661 1.00 34.94 38 LEU B O 1
ATOM 663 N N . ASP B 1 46 ? 4.072 12.929 -27.740 1.00 38.28 39 ASP B N 1
ATOM 664 C CA . ASP B 1 46 ? 4.313 12.904 -29.220 1.00 40.61 39 ASP B CA 1
ATOM 665 C C . ASP B 1 46 ? 3.150 12.338 -30.023 1.00 40.07 39 ASP B C 1
ATOM 666 O O . ASP B 1 46 ? 3.317 12.041 -31.180 1.00 41.97 39 ASP B O 1
ATOM 671 N N . GLY B 1 47 ? 1.959 12.217 -29.444 1.00 36.69 40 GLY B N 1
ATOM 672 C CA . GLY B 1 47 ? 0.802 11.654 -30.177 1.00 39.40 40 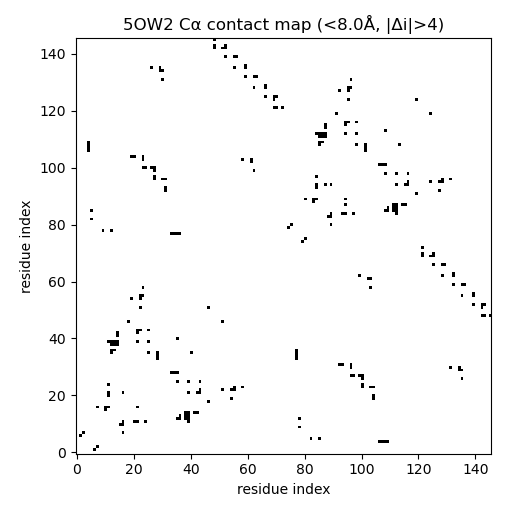GLY B CA 1
ATOM 673 C C . GLY B 1 47 ? 0.672 10.128 -30.371 1.00 41.63 40 GLY B C 1
ATOM 674 O O . GLY B 1 47 ? -0.187 9.688 -31.139 1.00 43.80 40 GLY B O 1
ATOM 675 N N . ARG B 1 48 ? 1.513 9.324 -29.716 1.00 38.54 41 ARG B N 1
ATOM 676 C CA . ARG B 1 48 ? 1.520 7.855 -29.901 1.00 39.62 41 ARG B CA 1
ATOM 677 C C . ARG B 1 48 ? 1.006 7.108 -28.674 1.00 37.39 41 ARG B C 1
ATOM 678 O O . ARG B 1 48 ? 1.513 7.317 -27.550 1.00 36.65 41 ARG B O 1
ATOM 686 N N . GLY B 1 49 ? 0.080 6.180 -28.893 1.00 35.71 42 GLY B N 1
ATOM 687 C CA . GLY B 1 49 ? -0.390 5.265 -27.839 1.00 34.42 42 GLY B CA 1
ATOM 688 C C . GLY B 1 49 ? -1.867 5.038 -27.878 1.00 34.57 42 GLY B C 1
ATOM 689 O O . GLY B 1 49 ? -2.543 5.589 -28.729 1.00 35.24 42 GLY B O 1
ATOM 690 N N . PRO B 1 50 ? -2.391 4.213 -26.943 1.00 37.71 43 PRO B N 1
ATOM 691 C CA . PRO B 1 50 ? -3.811 3.877 -26.882 1.00 32.69 43 PRO B CA 1
ATOM 692 C C . PRO B 1 50 ? -4.733 5.054 -26.662 1.00 34.66 43 PRO B C 1
ATOM 693 O O . PRO B 1 50 ? -4.386 5.953 -25.881 1.00 32.85 43 PRO B O 1
ATOM 697 N N . VAL B 1 51 ? -5.918 5.009 -27.292 1.00 31.79 44 VAL B N 1
ATOM 698 C CA . VAL B 1 51 ? -6.914 6.087 -27.207 1.00 35.98 44 VAL B CA 1
ATOM 699 C C . VAL B 1 51 ? -7.321 6.380 -25.753 1.00 33.61 44 VAL B C 1
ATOM 700 O O . VAL B 1 51 ? -7.518 7.537 -25.413 1.00 30.12 44 VAL B O 1
ATOM 704 N N . ARG B 1 52 ? -7.429 5.354 -24.898 1.00 31.43 45 ARG B N 1
ATOM 705 C CA . ARG B 1 52 ? -7.794 5.601 -23.491 1.00 29.74 45 ARG B CA 1
ATOM 706 C C . ARG B 1 52 ? -6.723 6.456 -22.811 1.00 27.46 45 ARG B C 1
ATOM 707 O O . ARG B 1 52 ? -7.035 7.303 -21.970 1.00 27.50 45 ARG B O 1
ATOM 715 N N . PHE B 1 53 ? -5.459 6.182 -23.144 1.00 27.00 46 PHE B N 1
ATOM 716 C CA . PHE B 1 53 ? -4.357 6.877 -22.542 1.00 29.59 46 PHE B CA 1
ATOM 717 C C . PHE B 1 53 ? -4.296 8.347 -23.052 1.00 29.41 46 PHE B C 1
ATOM 718 O O . PHE B 1 53 ? -3.999 9.238 -22.277 1.00 28.15 46 PHE B O 1
ATOM 726 N N . VAL B 1 54 ? -4.556 8.581 -24.335 1.00 30.71 47 VAL B N 1
ATOM 727 C CA . VAL B 1 54 ? -4.707 9.945 -24.876 1.00 29.50 47 VAL B 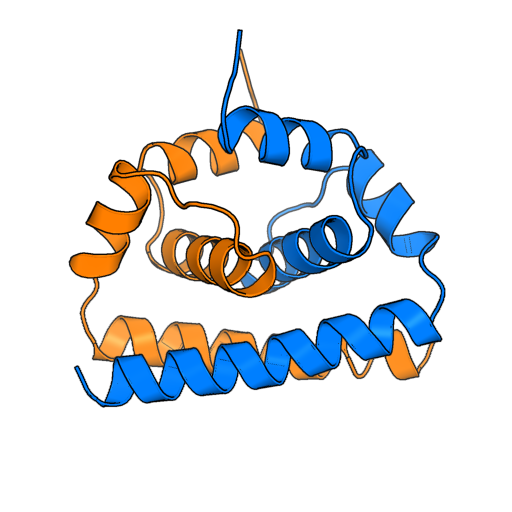CA 1
ATOM 728 C C . VAL B 1 54 ? -5.750 10.751 -24.082 1.00 31.38 47 VAL B C 1
ATOM 729 O O . VAL B 1 54 ? -5.492 11.906 -23.688 1.00 33.50 47 VAL B O 1
ATOM 733 N N . LEU B 1 55 ? -6.919 10.140 -23.868 1.00 29.57 48 LEU B N 1
ATOM 734 C CA . LEU B 1 55 ? -8.037 10.790 -23.204 1.00 30.31 48 LEU B CA 1
ATOM 735 C C . LEU B 1 55 ? -7.674 11.106 -21.750 1.00 31.70 48 LEU B C 1
ATOM 736 O O . LEU B 1 55 ? -7.959 12.208 -21.262 1.00 30.23 48 LEU B O 1
ATOM 741 N N . ALA B 1 56 ? -7.005 10.153 -21.083 1.00 29.17 49 ALA B N 1
ATOM 742 C CA . ALA B 1 56 ? -6.552 10.369 -19.709 1.00 30.36 49 ALA B CA 1
ATOM 743 C C . ALA B 1 56 ? -5.607 11.586 -19.595 1.00 29.31 49 ALA B C 1
ATOM 744 O O . ALA B 1 56 ? -5.756 12.423 -18.697 1.00 27.86 49 ALA B O 1
ATOM 746 N N . LEU B 1 57 ? -4.660 11.691 -20.511 1.00 27.80 50 LEU B N 1
ATOM 747 C CA . LEU B 1 57 ? -3.662 12.726 -20.447 1.00 31.11 50 LEU B CA 1
ATOM 748 C C . LEU B 1 57 ? -4.244 14.093 -20.827 1.00 32.82 50 LEU B C 1
ATOM 749 O O . LEU B 1 57 ? -3.827 15.099 -20.268 1.00 28.10 50 LEU B O 1
ATOM 754 N N . ILE B 1 58 ? -5.211 14.117 -21.752 1.00 31.52 51 ILE B N 1
ATOM 755 C CA . ILE B 1 58 ? -6.024 15.299 -21.968 1.00 32.64 51 ILE B CA 1
ATOM 756 C C . ILE B 1 58 ? -6.676 15.794 -20.656 1.00 32.20 51 ILE B C 1
ATOM 757 O O . ILE B 1 58 ? -6.656 17.016 -20.411 1.00 28.38 51 ILE B O 1
ATOM 762 N N . THR B 1 59 ? -7.241 14.888 -19.827 1.00 30.99 52 THR B N 1
ATOM 763 C CA . THR B 1 59 ? -7.880 15.292 -18.577 1.00 29.16 52 THR B CA 1
ATOM 764 C C . THR B 1 59 ? -6.837 15.919 -17.642 1.00 31.05 52 THR B C 1
ATOM 765 O O . THR B 1 59 ? -7.158 16.912 -16.966 1.00 30.15 52 THR B O 1
ATOM 769 N N . PHE B 1 60 ? -5.602 15.368 -17.632 1.00 27.27 53 PHE B N 1
ATOM 770 C CA . PHE B 1 60 ? -4.488 15.949 -16.847 1.00 28.44 53 PHE B CA 1
ATOM 771 C C . PHE B 1 60 ? -4.272 17.446 -17.236 1.00 30.71 53 PHE B C 1
ATOM 772 O O . PHE B 1 60 ? -4.091 18.301 -16.346 1.00 25.97 53 PHE B O 1
ATOM 780 N N . PHE B 1 61 ? -4.260 17.728 -18.549 1.00 29.08 54 PHE B N 1
ATOM 781 C CA . PHE B 1 61 ? -4.104 19.114 -19.061 1.00 32.14 54 PHE B CA 1
ATOM 782 C C . PHE B 1 61 ? -5.285 20.019 -18.688 1.00 33.51 54 PHE B C 1
ATOM 783 O O . PHE B 1 61 ? -5.076 21.163 -18.326 1.00 35.55 54 PHE B O 1
ATOM 791 N N . LYS B 1 62 ? -6.505 19.509 -18.761 1.00 34.74 55 LYS B N 1
ATOM 792 C CA . LYS B 1 62 ? -7.677 20.227 -18.276 1.00 34.69 55 LYS B CA 1
ATOM 793 C C . LYS B 1 62 ? -7.618 20.561 -16.757 1.00 38.21 55 LYS B C 1
ATOM 794 O O . LYS B 1 62 ? -7.959 21.680 -16.358 1.00 35.45 55 LYS B O 1
ATOM 800 N N . PHE B 1 63 ? -7.186 19.615 -15.922 1.00 31.47 56 PHE B N 1
ATOM 801 C CA . PHE B 1 63 ? -7.121 19.851 -14.505 1.00 30.96 56 PHE B CA 1
ATOM 802 C C . PHE B 1 63 ? -6.011 20.854 -14.082 1.00 31.23 56 PHE B C 1
ATOM 803 O O . PHE B 1 63 ? -6.117 21.483 -13.016 1.00 30.83 56 PHE B O 1
ATOM 811 N N . THR B 1 64 ? -4.918 20.908 -14.835 1.00 29.07 57 THR B N 1
ATOM 812 C CA . THR B 1 64 ? -3.767 21.744 -14.496 1.00 29.97 57 THR B CA 1
ATOM 813 C C . THR B 1 64 ? -3.815 23.127 -15.160 1.00 30.95 57 THR B C 1
ATOM 814 O O . THR B 1 64 ? -3.127 24.078 -14.710 1.00 29.74 57 THR B O 1
ATOM 818 N N . ALA B 1 65 ? -4.597 23.214 -16.233 1.00 29.59 58 ALA B N 1
ATOM 819 C CA . ALA B 1 65 ? -4.596 24.353 -17.165 1.00 33.73 58 ALA B CA 1
ATOM 820 C C . ALA B 1 65 ? -3.255 24.542 -17.923 1.00 33.11 58 ALA B C 1
ATOM 821 O O . ALA B 1 65 ? -3.003 25.634 -18.423 1.00 33.93 58 ALA B O 1
ATOM 823 N N . LEU B 1 66 ? -2.427 23.495 -18.017 1.00 31.39 59 LEU B N 1
ATOM 824 C CA . LEU B 1 66 ? -1.215 23.518 -18.849 1.00 31.24 59 LEU B CA 1
ATOM 825 C C . LEU B 1 66 ? -1.552 23.364 -20.349 1.00 31.37 59 LEU B C 1
ATOM 826 O O . LEU B 1 66 ? -2.647 22.952 -20.683 1.00 30.84 59 LEU B O 1
ATOM 831 N N . ALA B 1 67 ? -0.626 23.761 -21.236 1.00 29.66 60 ALA B N 1
ATOM 832 C CA . ALA B 1 67 ? -0.850 23.701 -22.681 1.00 31.56 60 ALA B CA 1
ATOM 833 C C . ALA B 1 67 ? -0.542 22.288 -23.250 1.00 33.46 60 ALA B C 1
ATOM 834 O O . ALA B 1 67 ? 0.628 21.876 -23.231 1.00 29.91 60 ALA B O 1
ATOM 836 N N . PRO B 1 68 ? -1.561 21.589 -23.808 1.00 36.94 61 PRO B N 1
ATOM 837 C CA . PRO B 1 68 ? -1.232 20.300 -24.460 1.00 39.90 61 PRO B CA 1
ATOM 838 C C . PRO B 1 68 ? -0.343 20.498 -25.682 1.00 40.42 61 PRO B C 1
ATOM 839 O O . PRO B 1 68 ? -0.349 21.574 -26.280 1.00 38.58 61 PRO B O 1
ATOM 843 N N . THR B 1 69 ? 0.420 19.478 -26.041 1.00 39.15 62 THR B N 1
ATOM 844 C CA . THR B 1 69 ? 1.193 19.496 -27.291 1.00 41.08 62 THR B CA 1
ATOM 845 C C . THR B 1 69 ? 0.276 19.439 -28.504 1.00 40.29 62 THR B C 1
ATOM 846 O O . THR B 1 69 ? -0.891 19.019 -28.408 1.00 34.26 62 THR B O 1
ATOM 850 N N . LYS B 1 70 ? 0.797 19.882 -29.640 1.00 40.67 63 LYS B N 1
ATOM 851 C CA . LYS B 1 70 ? 0.030 19.830 -30.898 1.00 45.64 63 LYS B CA 1
ATOM 852 C C . LYS B 1 70 ? -0.285 18.384 -31.294 1.00 40.06 63 LYS B C 1
ATOM 853 O O . LYS B 1 70 ? -1.403 18.083 -31.692 1.00 39.34 63 LYS B O 1
ATOM 859 N N . ALA B 1 71 ? 0.681 17.497 -31.138 1.00 38.35 64 ALA B N 1
ATOM 860 C CA . ALA B 1 71 ? 0.472 16.069 -31.469 1.00 38.92 64 ALA B CA 1
ATOM 861 C C . ALA B 1 71 ? -0.600 15.408 -30.614 1.00 38.99 64 ALA B C 1
ATOM 862 O O . ALA B 1 71 ? -1.386 14.606 -31.115 1.00 43.05 64 ALA B O 1
ATOM 864 N N . LEU B 1 72 ? -0.657 15.752 -29.331 1.00 37.03 65 LEU B N 1
ATOM 865 C CA . LEU B 1 72 ? -1.717 15.246 -28.455 1.00 35.24 65 LEU B CA 1
ATOM 866 C C . LEU B 1 72 ? -3.085 15.792 -28.814 1.00 37.57 65 LEU B C 1
ATOM 867 O O . LEU B 1 72 ? -4.061 15.030 -28.841 1.00 37.50 65 LEU B O 1
ATOM 872 N N . LEU B 1 73 ? -3.179 17.106 -29.064 1.00 40.04 66 LEU B N 1
ATOM 873 C CA . LEU B 1 73 ? -4.441 17.714 -29.520 1.00 42.52 66 LEU B CA 1
ATOM 874 C C . LEU B 1 73 ? -4.936 17.100 -30.828 1.00 39.62 66 LEU B C 1
ATOM 875 O O . LEU B 1 73 ? -6.128 16.915 -31.002 1.00 41.97 66 LEU B O 1
ATOM 880 N N . GLY B 1 74 ? -4.016 16.810 -31.740 1.00 41.40 67 GLY B N 1
ATOM 881 C CA . GLY B 1 74 ? -4.349 16.092 -32.988 1.00 45.93 67 GLY B CA 1
ATOM 882 C C . GLY B 1 74 ? -5.053 14.744 -32.778 1.00 47.68 67 GLY B C 1
ATOM 883 O O . GLY B 1 74 ? -6.093 14.461 -33.420 1.00 41.97 67 GLY B O 1
ATOM 884 N N . ARG B 1 75 ? -4.508 13.912 -31.879 1.00 39.05 68 ARG B N 1
ATOM 885 C CA . ARG B 1 75 ? -5.161 12.652 -31.538 1.00 36.63 68 ARG B CA 1
ATOM 886 C C . ARG B 1 75 ? -6.525 12.904 -30.902 1.00 39.61 68 ARG B C 1
ATOM 887 O O . ARG B 1 75 ? -7.490 12.238 -31.220 1.00 42.94 68 ARG B O 1
ATOM 895 N N . TRP B 1 76 ? -6.613 13.866 -29.988 1.00 41.09 69 TRP B N 1
ATOM 896 C CA . TRP B 1 76 ? -7.881 14.170 -29.297 1.00 41.63 69 TRP B CA 1
ATOM 897 C C . TRP B 1 76 ? -9.027 14.579 -30.261 1.00 48.64 69 TRP B C 1
ATOM 898 O O . TRP B 1 76 ? -10.178 14.127 -30.114 1.00 43.57 69 TRP B O 1
ATOM 909 N N . LYS B 1 77 ? -8.708 15.432 -31.239 1.00 49.48 70 LYS B N 1
ATOM 910 C CA . LYS B 1 77 ? -9.715 15.881 -32.233 1.00 52.94 70 LYS B CA 1
ATOM 911 C C . LYS B 1 77 ? -10.253 14.734 -33.091 1.00 49.54 70 LYS B C 1
ATOM 912 O O . LYS B 1 77 ? -11.419 14.721 -33.450 1.00 54.41 70 LYS B O 1
ATOM 918 N N . ALA B 1 78 ? -9.404 13.754 -33.374 1.00 53.17 71 ALA B N 1
ATOM 919 C CA . ALA B 1 78 ? -9.769 12.594 -34.185 1.00 52.11 71 ALA B CA 1
ATOM 920 C C . ALA B 1 78 ? -10.555 11.478 -33.462 1.00 54.97 71 ALA B C 1
ATOM 921 O O . ALA B 1 78 ? -10.937 10.515 -34.118 1.00 54.64 71 ALA B O 1
ATOM 923 N N . VAL B 1 79 ? -10.772 11.572 -32.143 1.00 49.90 72 VAL B N 1
ATOM 924 C CA . VAL B 1 79 ? -11.459 10.512 -31.402 1.00 46.34 72 VAL B CA 1
ATOM 925 C C . VAL B 1 79 ? -12.955 10.597 -31.658 1.00 47.12 72 VAL B C 1
ATOM 926 O O . VAL B 1 79 ? -13.544 11.661 -31.536 1.00 52.93 72 VAL B O 1
ATOM 930 N N . GLU B 1 80 ? -13.570 9.464 -31.969 1.00 50.70 73 GLU B N 1
ATOM 931 C CA . GLU B 1 80 ? -15.028 9.389 -32.174 1.00 53.74 73 GLU B CA 1
ATOM 932 C C . GLU B 1 80 ? -15.767 9.802 -30.900 1.00 57.87 73 GLU B C 1
ATOM 933 O O . GLU B 1 80 ? -15.356 9.449 -29.800 1.00 58.16 73 GLU B O 1
ATOM 939 N N . LYS B 1 81 ? -16.834 10.577 -31.048 1.00 55.79 74 LYS B N 1
ATOM 940 C CA . LYS B 1 81 ? -17.628 11.067 -29.907 1.00 55.65 74 LYS B CA 1
ATOM 941 C C . LYS B 1 81 ? -18.093 9.969 -28.930 1.00 58.48 74 LYS B C 1
ATOM 942 O O . LYS B 1 81 ? -18.003 10.168 -27.717 1.00 58.54 74 LYS B O 1
ATOM 948 N N . SER B 1 82 ? -18.581 8.832 -29.446 1.00 55.00 75 SER B N 1
ATOM 949 C CA . SER B 1 82 ? -19.006 7.700 -28.591 1.00 54.94 75 SER B CA 1
ATOM 950 C C . SER B 1 82 ? -17.852 7.087 -27.771 1.00 51.78 75 SER B C 1
ATOM 951 O O . SER B 1 82 ? -18.035 6.742 -26.604 1.00 54.37 75 SER B O 1
ATOM 954 N N . VAL B 1 83 ? -16.690 6.951 -28.402 1.00 47.71 76 VAL B N 1
ATOM 955 C CA . VAL B 1 83 ? -15.475 6.447 -27.761 1.00 48.71 76 VAL B CA 1
ATOM 956 C C . VAL B 1 83 ? -15.022 7.396 -26.638 1.00 47.11 76 VAL B C 1
ATOM 957 O O . VAL B 1 83 ? -14.754 6.949 -25.526 1.00 52.38 76 VAL B O 1
ATOM 961 N N . ALA B 1 84 ? -14.994 8.698 -26.920 1.00 48.61 77 ALA B N 1
ATOM 962 C CA . ALA B 1 84 ? -14.689 9.694 -25.901 1.00 50.11 77 ALA B CA 1
ATOM 963 C C . ALA B 1 84 ? -15.644 9.672 -24.703 1.00 48.50 77 ALA B C 1
ATOM 964 O O . ALA B 1 84 ? -15.175 9.723 -23.552 1.00 46.95 77 ALA B O 1
ATOM 966 N N . MET B 1 85 ? -16.953 9.563 -24.957 1.00 46.78 78 MET B N 1
ATOM 967 C CA . MET B 1 85 ? -17.980 9.539 -23.870 1.00 54.34 78 MET B CA 1
ATOM 968 C C . MET B 1 85 ? -17.798 8.355 -22.922 1.00 50.71 78 MET B C 1
ATOM 969 O O . MET B 1 85 ? -17.912 8.498 -21.699 1.00 50.38 78 MET B O 1
ATOM 974 N N . LYS B 1 86 ? -17.531 7.189 -23.504 0.80 44.93 79 LYS B N 1
ATOM 975 C CA . LYS B 1 86 ? -17.365 5.947 -22.756 1.00 49.03 79 LYS B CA 1
ATOM 976 C C . LYS B 1 86 ? -16.198 6.016 -21.750 1.00 48.11 79 LYS B C 1
ATOM 977 O O . LYS B 1 86 ? -16.402 5.773 -20.542 1.00 46.77 79 LYS B O 1
ATOM 983 N N . HIS B 1 87 ? -15.004 6.377 -22.244 1.00 42.39 80 HIS B N 1
ATOM 984 C CA . HIS B 1 87 ? -13.807 6.485 -21.390 1.00 42.34 80 HIS B CA 1
ATOM 985 C C . HIS B 1 87 ? -13.920 7.623 -20.347 1.00 39.16 80 HIS B C 1
ATOM 986 O O . HIS B 1 87 ? -13.683 7.395 -19.156 1.00 37.22 80 HIS B O 1
ATOM 993 N N . LEU B 1 88 ? -14.316 8.823 -20.762 1.00 38.84 81 LEU B N 1
ATOM 994 C CA . LEU B 1 88 ? -14.446 9.947 -19.818 1.00 39.67 81 LEU B CA 1
ATOM 995 C C . LEU B 1 88 ? -15.450 9.699 -18.692 1.00 42.07 81 LEU B C 1
ATOM 996 O O . LEU B 1 88 ? -15.174 10.034 -17.537 1.00 39.00 81 LEU B O 1
ATOM 1001 N N . THR B 1 89 ? -16.594 9.082 -18.992 1.00 41.51 82 THR B N 1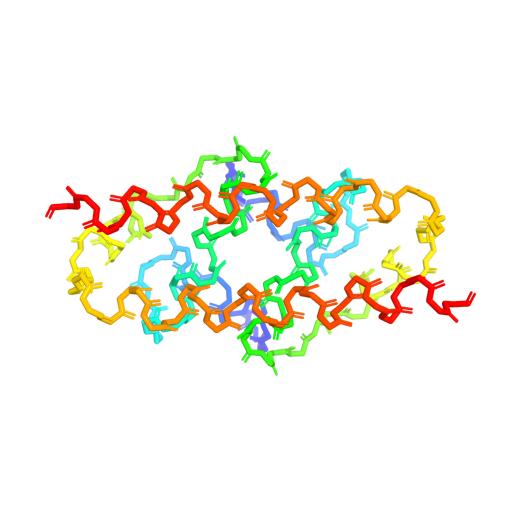
ATOM 1002 C CA . THR B 1 89 ? -17.545 8.709 -17.914 1.00 45.30 82 THR B CA 1
ATOM 1003 C C . THR B 1 89 ? -16.980 7.630 -16.985 1.00 42.55 82 THR B C 1
ATOM 1004 O O . THR B 1 89 ? -17.256 7.632 -15.774 1.00 42.84 82 THR B O 1
ATOM 1008 N N . SER B 1 90 ? -16.170 6.720 -17.524 1.00 38.51 83 SER B N 1
ATOM 1009 C CA . SER B 1 90 ? -15.488 5.767 -16.658 1.00 40.56 83 SER B CA 1
ATOM 1010 C C . SER B 1 90 ? -14.426 6.433 -15.761 1.00 39.70 83 SER B C 1
ATOM 1011 O O . SER B 1 90 ? -14.250 6.006 -14.639 1.00 38.94 83 SER B O 1
ATOM 1014 N N . PHE B 1 91 ? -13.745 7.471 -16.260 1.00 36.90 84 PHE B N 1
ATOM 1015 C CA . PHE B 1 91 ? -12.795 8.232 -15.445 1.00 35.04 84 PHE B CA 1
ATOM 1016 C C . PHE B 1 91 ? -13.490 8.887 -14.248 1.00 36.90 84 PHE B C 1
ATOM 1017 O O . PHE B 1 91 ? -12.926 8.943 -13.169 1.00 32.97 84 PHE B O 1
ATOM 1025 N N . LYS B 1 92 ? -14.688 9.415 -14.473 1.00 38.84 85 LYS B N 1
ATOM 1026 C CA . LYS B 1 92 ? -15.478 10.102 -13.435 1.00 45.50 85 LYS B CA 1
ATOM 1027 C C . LYS B 1 92 ? -15.841 9.162 -12.271 1.00 41.03 85 LYS B C 1
ATOM 1028 O O . LYS B 1 92 ? -15.664 9.538 -11.114 1.00 46.43 85 LYS B O 1
ATOM 1034 N N . ARG B 1 93 ? -16.243 7.927 -12.577 0.80 39.67 86 ARG B N 1
ATOM 1035 C CA . ARG B 1 93 ? -16.480 6.900 -11.555 0.80 37.90 86 ARG B CA 1
ATOM 1036 C C . ARG B 1 93 ? -15.195 6.572 -10.783 0.80 35.92 86 ARG B C 1
ATOM 1037 O O . ARG B 1 93 ? -15.193 6.454 -9.568 0.80 35.94 86 ARG B O 1
ATOM 1045 N N . GLU B 1 94 ? -14.072 6.462 -11.486 1.00 36.60 87 GLU B N 1
ATOM 1046 C CA . GLU B 1 94 ? -12.768 6.169 -10.826 1.00 38.18 87 GLU B CA 1
ATOM 1047 C C . GLU B 1 94 ? -12.247 7.317 -9.945 1.00 35.97 87 GLU B C 1
ATOM 1048 O O . GLU B 1 94 ? -11.717 7.078 -8.857 1.00 35.87 87 GLU B O 1
ATOM 1054 N N . LEU B 1 95 ? -12.474 8.550 -10.380 1.00 35.61 88 LEU B N 1
ATOM 1055 C CA . LEU B 1 95 ? -12.189 9.731 -9.568 1.00 38.11 88 LEU B CA 1
ATOM 1056 C C . LEU B 1 95 ? -13.045 9.765 -8.270 1.00 39.66 88 LEU B C 1
ATOM 1057 O O . LEU B 1 95 ? -12.533 10.124 -7.200 1.00 36.04 88 LEU B O 1
ATOM 1062 N N . GLY B 1 96 ? -14.328 9.398 -8.368 1.00 38.23 89 GLY B N 1
ATOM 1063 C CA . GLY B 1 96 ? -15.197 9.238 -7.167 1.00 36.95 89 GLY B CA 1
ATOM 1064 C C . GLY B 1 96 ? -14.636 8.288 -6.132 1.00 38.72 89 GLY B C 1
ATOM 1065 O O . GLY B 1 96 ? -14.598 8.598 -4.922 1.00 39.44 89 GLY B O 1
ATOM 1066 N N . THR B 1 97 ? -14.185 7.125 -6.599 1.00 37.31 90 THR B N 1
ATOM 1067 C CA . THR B 1 97 ? -13.598 6.114 -5.747 1.00 41.52 90 THR B CA 1
ATOM 1068 C C . THR B 1 97 ? -12.305 6.619 -5.111 1.00 40.91 90 THR B C 1
ATOM 1069 O O . THR B 1 97 ? -11.997 6.299 -3.974 1.00 38.45 90 THR B O 1
ATOM 1073 N N . LEU B 1 98 ? -11.510 7.353 -5.872 1.00 39.13 91 LEU B N 1
ATOM 1074 C CA . LEU B 1 98 ? -10.304 7.957 -5.330 1.00 36.66 91 LEU B CA 1
ATOM 1075 C C . LEU B 1 98 ? -10.576 8.995 -4.235 1.00 35.06 91 LEU B C 1
ATOM 1076 O O . LEU B 1 98 ? -9.842 9.061 -3.244 1.00 33.95 91 LEU B O 1
ATOM 1081 N N . ILE B 1 99 ? -11.585 9.831 -4.450 1.00 34.09 92 ILE B N 1
ATOM 1082 C CA . ILE B 1 99 ? -12.060 10.811 -3.441 1.00 38.49 92 ILE B CA 1
ATOM 1083 C C . ILE B 1 99 ? -12.525 10.119 -2.143 1.00 39.60 92 ILE B C 1
ATOM 1084 O O . ILE B 1 99 ? -12.218 10.609 -1.023 1.00 37.01 92 ILE B O 1
ATOM 1089 N N A ASP B 1 100 ? -13.256 9.009 -2.294 0.50 40.40 93 ASP B N 1
ATOM 1090 N N B ASP B 1 100 ? -13.250 9.006 -2.296 0.50 40.72 93 ASP B N 1
ATOM 1091 C CA A ASP B 1 100 ? -13.681 8.157 -1.166 0.50 39.35 93 ASP B CA 1
ATOM 1092 C CA B ASP B 1 100 ? -13.687 8.134 -1.183 0.50 40.01 93 ASP B CA 1
ATOM 1093 C C A ASP B 1 100 ? -12.487 7.652 -0.350 0.50 41.07 93 ASP B C 1
ATOM 1094 C C B ASP B 1 100 ? -12.503 7.623 -0.355 0.50 41.46 93 ASP B C 1
ATOM 1095 O O A ASP B 1 100 ? -12.472 7.768 0.879 0.50 36.84 93 ASP B O 1
ATOM 1096 O O B ASP B 1 100 ? -12.505 7.713 0.876 0.50 37.31 93 ASP B O 1
ATOM 1105 N N . ALA B 1 101 ? -11.488 7.089 -1.036 1.00 40.20 94 ALA B N 1
ATOM 1106 C CA . ALA B 1 101 ? -10.279 6.630 -0.347 1.00 42.26 94 ALA B CA 1
ATOM 1107 C C . ALA B 1 101 ? -9.545 7.766 0.404 1.00 42.68 94 ALA B C 1
ATOM 1108 O O . ALA B 1 101 ? -9.092 7.600 1.529 1.00 44.56 94 ALA B O 1
ATOM 1110 N N . VAL B 1 102 ? -9.454 8.940 -0.203 1.00 40.70 95 VAL B N 1
ATOM 1111 C CA . VAL B 1 102 ? -8.842 10.083 0.477 1.00 38.78 95 VAL B CA 1
ATOM 1112 C C . VAL B 1 102 ? -9.666 10.521 1.709 1.00 40.74 95 VAL B C 1
ATOM 1113 O O . VAL B 1 102 ? -9.085 10.846 2.745 1.00 38.65 95 VAL B O 1
ATOM 1117 N N . ASN B 1 103 ? -10.993 10.536 1.579 1.00 36.47 96 ASN B N 1
ATOM 1118 C CA . ASN B 1 103 ? -11.871 10.901 2.717 1.00 38.85 96 ASN B CA 1
ATOM 1119 C C . ASN B 1 103 ? -11.678 9.968 3.907 1.00 34.52 96 ASN B C 1
ATOM 1120 O O . ASN B 1 103 ? -11.695 10.426 5.042 1.00 39.79 96 ASN B O 1
ATOM 1125 N N . LYS B 1 104 ? -11.479 8.688 3.634 1.00 40.39 97 LYS B N 1
ATOM 1126 C CA . LYS B 1 104 ? -11.254 7.663 4.657 1.00 45.67 97 LYS B CA 1
ATOM 1127 C C . LYS B 1 104 ? -9.806 7.512 5.221 1.00 50.93 97 LYS B C 1
ATOM 1128 O O . LYS B 1 104 ? -9.622 6.655 6.078 1.00 59.14 97 LYS B O 1
ATOM 1134 N N . ARG B 1 105 ? -8.824 8.330 4.804 0.70 47.05 98 ARG B N 1
ATOM 1135 C CA . ARG B 1 105 ? -7.437 8.232 5.335 0.70 51.75 98 ARG B CA 1
ATOM 1136 C C . ARG B 1 105 ? -7.417 8.320 6.874 0.70 53.67 98 ARG B C 1
ATOM 1137 O O . ARG B 1 105 ? -7.822 9.349 7.442 0.70 53.16 98 ARG B O 1
#

B-factor: mean 43.67, std 13.45, range [22.3, 119.68]

Sequence (146 aa):
PLVGVKRVVMSLLDGRGPVRFVLALITFFKFTALAPTKALLGRWKAVEKSVAMKHLTSFKRELGTLIDAVNKRPLVGVKRVVMSLLDGRGPVRFVLALITFFKFTALAPTKALLGRWKAVEKSVAMKHLTSFKRELGTLIDDAVNKR